Protein AF-A0A372NPB2-F1 (afdb_monomer_lite)

Secondary structure (DSSP, 8-state):
-----HHHHHHHHHHHHHHHHHHHHBSSTT-SS--B-HHHHHHHHHHHHHHHHHHTTSHHHHSSHHHHHHHHHHHHHHHHHHHTS-TT---

Structure (mmCIF, N/CA/C/O backbone):
data_AF-A0A372NPB2-F1
#
_entry.id   AF-A0A372NPB2-F1
#
loop_
_atom_site.group_PDB
_atom_site.id
_atom_site.type_symbol
_atom_site.label_atom_id
_atom_site.label_alt_id
_atom_site.label_comp_id
_atom_site.label_asym_id
_atom_site.label_entity_id
_atom_site.label_seq_id
_atom_site.pdbx_PDB_ins_code
_atom_site.Cartn_x
_atom_site.Cartn_y
_atom_site.Cartn_z
_atom_site.occupancy
_atom_site.B_iso_or_equiv
_atom_site.auth_seq_id
_atom_site.auth_comp_id
_atom_site.auth_asym_id
_atom_site.auth_atom_id
_atom_site.pdbx_PDB_model_num
ATOM 1 N N . MET A 1 1 ? -6.070 -13.981 14.414 1.00 51.53 1 MET A N 1
ATOM 2 C CA . MET A 1 1 ? -6.758 -12.985 13.554 1.00 51.53 1 MET A CA 1
ATOM 3 C C . MET A 1 1 ? -6.729 -11.608 14.211 1.00 51.53 1 MET A C 1
ATOM 5 O O . MET A 1 1 ? -7.218 -11.479 15.329 1.00 51.53 1 MET A O 1
ATOM 9 N N . LEU A 1 2 ? -6.182 -10.578 13.551 1.00 64.44 2 LEU A N 1
ATOM 10 C CA . LEU A 1 2 ? -6.302 -9.197 14.039 1.00 64.44 2 LEU A CA 1
ATOM 11 C C . LEU A 1 2 ? -7.793 -8.811 14.122 1.00 64.44 2 LEU A C 1
ATOM 13 O O . LEU A 1 2 ? -8.538 -8.921 13.144 1.00 64.44 2 LEU A O 1
ATOM 17 N N . LYS A 1 3 ? -8.251 -8.369 15.299 1.00 77.56 3 LYS A N 1
ATOM 18 C CA . LYS A 1 3 ? -9.611 -7.837 15.510 1.00 77.56 3 LYS A CA 1
ATOM 19 C C . LYS A 1 3 ? -9.725 -6.418 14.923 1.00 77.56 3 LYS A C 1
ATOM 21 O O . LYS A 1 3 ? -9.925 -5.462 15.660 1.00 77.56 3 LYS A O 1
ATOM 26 N N . LEU A 1 4 ? -9.520 -6.291 13.611 1.00 80.06 4 LEU A N 1
ATOM 27 C CA . LEU A 1 4 ? -9.721 -5.044 12.869 1.00 80.06 4 LEU A CA 1
ATOM 28 C C . LEU A 1 4 ? -11.212 -4.707 12.769 1.00 80.06 4 LEU A C 1
ATOM 30 O O . LEU A 1 4 ? -12.058 -5.610 12.793 1.00 80.06 4 LEU A O 1
ATOM 34 N N . ASP A 1 5 ? -11.506 -3.417 12.610 1.00 86.19 5 ASP A N 1
ATOM 35 C CA . ASP A 1 5 ? -12.846 -2.916 12.308 1.00 86.19 5 ASP A CA 1
ATOM 36 C C . ASP A 1 5 ? -13.415 -3.604 11.053 1.00 86.19 5 ASP A C 1
ATOM 38 O O . ASP A 1 5 ? -12.690 -3.883 10.094 1.00 86.19 5 ASP A O 1
ATOM 42 N N . ARG A 1 6 ? -14.718 -3.913 11.050 1.00 89.00 6 ARG A N 1
ATOM 43 C CA . ARG A 1 6 ? -15.364 -4.631 9.936 1.00 89.00 6 ARG A CA 1
ATOM 44 C C . ARG A 1 6 ? -15.286 -3.835 8.627 1.00 89.00 6 ARG A C 1
ATOM 46 O O . ARG A 1 6 ? -15.182 -4.443 7.565 1.00 89.00 6 ARG A O 1
ATOM 53 N N . THR A 1 7 ? -15.293 -2.507 8.706 1.00 89.19 7 THR A N 1
ATOM 54 C CA . THR A 1 7 ? -15.146 -1.605 7.558 1.00 89.19 7 THR A CA 1
ATOM 55 C C . THR A 1 7 ? -13.720 -1.643 7.028 1.00 89.19 7 THR A C 1
ATOM 57 O O . THR A 1 7 ? -13.532 -1.874 5.839 1.00 89.19 7 THR A O 1
ATOM 60 N N . ALA A 1 8 ? -12.718 -1.527 7.907 1.00 87.50 8 ALA A N 1
ATOM 61 C CA . ALA A 1 8 ? -11.309 -1.625 7.517 1.00 87.50 8 ALA A CA 1
ATOM 62 C C . ALA A 1 8 ? -11.007 -2.966 6.826 1.00 87.50 8 ALA A C 1
ATOM 64 O O . ALA A 1 8 ? -10.360 -2.997 5.787 1.00 87.50 8 ALA A O 1
ATOM 65 N N . LYS A 1 9 ? -11.563 -4.078 7.333 1.00 90.38 9 LYS A N 1
ATOM 66 C CA . LYS A 1 9 ? -11.442 -5.396 6.682 1.00 90.38 9 LYS A CA 1
ATOM 67 C C . LYS A 1 9 ? -12.021 -5.424 5.268 1.00 90.38 9 LYS A C 1
ATOM 69 O O . LYS A 1 9 ? -11.434 -6.053 4.397 1.00 90.38 9 LYS A O 1
ATOM 74 N N . ARG A 1 10 ? -13.176 -4.788 5.046 1.00 92.50 10 ARG A N 1
ATOM 75 C CA . ARG A 1 10 ? -13.800 -4.714 3.716 1.00 92.50 10 ARG A CA 1
ATOM 76 C C . ARG A 1 10 ? -12.975 -3.866 2.754 1.00 92.50 10 ARG A C 1
ATOM 78 O O . ARG A 1 10 ? -12.832 -4.267 1.608 1.00 92.50 10 ARG A O 1
ATOM 85 N N . ILE A 1 11 ? -12.424 -2.748 3.229 1.00 91.19 11 ILE A N 1
ATOM 86 C CA . ILE A 1 11 ? -11.542 -1.893 2.426 1.00 91.19 11 ILE A CA 1
ATOM 87 C C . ILE A 1 11 ? -10.298 -2.684 2.021 1.00 91.19 11 ILE A C 1
ATOM 89 O O . ILE A 1 11 ? -10.069 -2.841 0.830 1.00 91.19 11 ILE A O 1
ATOM 93 N N . TYR A 1 12 ? -9.599 -3.310 2.973 1.00 90.50 12 TYR A N 1
ATOM 94 C CA . TYR A 1 12 ? -8.430 -4.136 2.655 1.00 90.50 12 TYR A CA 1
ATOM 95 C C . TYR A 1 12 ? -8.751 -5.304 1.718 1.00 90.50 12 TYR A C 1
ATOM 97 O O . TYR A 1 12 ? -7.936 -5.648 0.870 1.00 90.50 12 TYR A O 1
ATOM 105 N N . ALA A 1 13 ? -9.928 -5.927 1.843 1.00 92.19 13 ALA A N 1
ATOM 106 C CA . ALA A 1 13 ? -10.343 -6.980 0.921 1.00 92.19 13 ALA A CA 1
ATOM 107 C C . ALA A 1 13 ? -10.550 -6.441 -0.504 1.00 92.19 13 ALA A C 1
ATOM 109 O O . ALA A 1 13 ? -10.089 -7.059 -1.460 1.00 92.19 13 ALA A O 1
ATOM 110 N N . ALA A 1 14 ? -11.207 -5.286 -0.649 1.00 93.06 14 ALA A N 1
ATOM 111 C CA . ALA A 1 14 ? -11.394 -4.637 -1.945 1.00 93.06 14 ALA A CA 1
ATOM 112 C C . ALA A 1 14 ? -10.054 -4.201 -2.559 1.00 93.06 14 ALA A C 1
ATOM 114 O O . ALA A 1 14 ? -9.803 -4.443 -3.735 1.00 93.06 14 ALA A O 1
ATOM 115 N N . GLU A 1 15 ? -9.168 -3.627 -1.751 1.00 90.88 15 GLU A N 1
ATOM 116 C CA . GLU A 1 15 ? -7.819 -3.249 -2.166 1.00 90.88 15 GLU A CA 1
ATOM 117 C C . GLU A 1 15 ? -6.998 -4.457 -2.599 1.00 90.88 15 GLU A C 1
ATOM 119 O O . GLU A 1 15 ? -6.386 -4.416 -3.658 1.00 90.88 15 GLU A O 1
ATOM 124 N N . ALA A 1 16 ? -7.024 -5.556 -1.843 1.00 90.19 16 ALA A N 1
ATOM 125 C CA . ALA A 1 16 ? -6.308 -6.775 -2.202 1.00 90.19 16 ALA A CA 1
ATOM 126 C C . ALA A 1 16 ? -6.782 -7.351 -3.545 1.00 90.19 16 ALA A C 1
ATOM 128 O O . ALA A 1 16 ? -5.954 -7.804 -4.334 1.00 90.19 16 ALA A O 1
ATOM 129 N N . LEU A 1 17 ? -8.087 -7.290 -3.837 1.00 92.12 17 LEU A N 1
ATOM 130 C CA . LEU A 1 17 ? -8.640 -7.741 -5.120 1.00 92.12 17 LEU A CA 1
ATOM 131 C C . LEU A 1 17 ? -8.107 -6.939 -6.314 1.00 92.12 17 LEU A C 1
ATOM 133 O O . LEU A 1 17 ? -7.982 -7.496 -7.400 1.00 92.12 17 LEU A O 1
ATOM 137 N N . VAL A 1 18 ? -7.786 -5.659 -6.124 1.00 89.44 18 VAL A N 1
ATOM 138 C CA . VAL A 1 18 ? -7.265 -4.787 -7.189 1.00 89.44 18 VAL A CA 1
ATOM 139 C C . VAL A 1 18 ? -5.737 -4.825 -7.240 1.00 89.44 18 VAL A C 1
ATOM 141 O O . VAL A 1 18 ? -5.139 -4.945 -8.310 1.00 89.44 18 VAL A O 1
ATOM 144 N N . LEU A 1 19 ? -5.091 -4.749 -6.080 1.00 87.75 19 LEU A N 1
ATOM 145 C CA . LEU A 1 19 ? -3.650 -4.569 -5.962 1.00 87.75 19 LEU A CA 1
ATOM 146 C C . LEU A 1 19 ? -2.869 -5.858 -6.159 1.00 87.75 19 LEU A C 1
ATOM 148 O O . LEU A 1 19 ? -1.780 -5.792 -6.713 1.00 87.75 19 LEU A O 1
ATOM 152 N N . LEU A 1 20 ? -3.385 -7.023 -5.748 1.00 89.06 20 LEU A N 1
ATOM 153 C CA . LEU A 1 20 ? -2.659 -8.281 -5.958 1.00 89.06 20 LEU A CA 1
ATOM 154 C C . LEU A 1 20 ? -2.474 -8.586 -7.454 1.00 89.06 20 LEU A C 1
ATOM 156 O O . LEU A 1 20 ? -1.336 -8.844 -7.848 1.00 89.06 20 LEU A O 1
ATOM 160 N N . PRO A 1 21 ? -3.513 -8.499 -8.313 1.00 89.69 21 PRO A N 1
ATOM 161 C CA . PRO A 1 21 ? -3.319 -8.614 -9.755 1.00 89.69 21 PRO A CA 1
ATOM 162 C C . PRO A 1 21 ? -2.387 -7.537 -10.308 1.00 89.69 21 PRO A C 1
ATOM 164 O O . PRO A 1 21 ? -1.520 -7.847 -11.118 1.00 89.69 21 PRO A O 1
ATOM 167 N N . TYR A 1 22 ? -2.531 -6.287 -9.857 1.00 88.69 22 TYR A N 1
ATOM 168 C CA . TYR A 1 22 ? -1.674 -5.187 -10.293 1.00 88.69 22 TYR A CA 1
ATOM 169 C C . TYR A 1 22 ? -0.194 -5.466 -9.983 1.00 88.69 22 TYR A C 1
ATOM 171 O O . TYR A 1 22 ? 0.607 -5.522 -10.909 1.00 88.69 22 TYR A O 1
ATOM 179 N N . VAL A 1 23 ? 0.163 -5.744 -8.725 1.00 86.94 23 VAL A N 1
ATOM 180 C CA . VAL A 1 23 ? 1.541 -6.040 -8.287 1.00 86.94 23 VAL A CA 1
ATOM 181 C C . VAL A 1 23 ? 2.109 -7.281 -8.980 1.00 86.94 23 VAL A C 1
ATOM 183 O O . VAL A 1 23 ? 3.267 -7.293 -9.385 1.00 86.94 23 VAL A O 1
ATOM 186 N N . ALA A 1 24 ? 1.300 -8.328 -9.177 1.00 87.88 24 ALA A N 1
ATOM 187 C CA . ALA A 1 24 ? 1.738 -9.528 -9.894 1.00 87.88 24 ALA A CA 1
ATOM 188 C C . ALA A 1 24 ? 2.122 -9.238 -11.357 1.00 87.88 24 ALA A C 1
ATOM 190 O O . ALA A 1 24 ? 2.958 -9.945 -11.940 1.00 87.88 24 ALA A O 1
ATOM 191 N N . LEU A 1 25 ? 1.501 -8.210 -11.943 1.00 88.62 25 LEU A N 1
ATOM 192 C CA . LEU A 1 25 ? 1.690 -7.794 -13.322 1.00 88.62 25 LEU A CA 1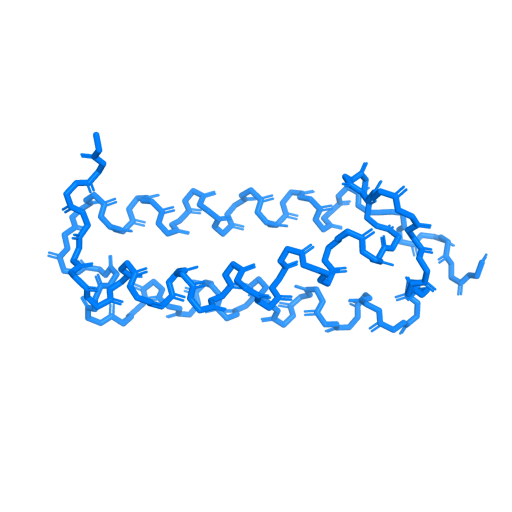
ATOM 193 C C . LEU A 1 25 ? 2.688 -6.643 -13.486 1.00 88.62 25 LEU A C 1
ATOM 195 O O . LEU A 1 25 ? 3.156 -6.483 -14.601 1.00 88.62 25 LEU A O 1
ATOM 199 N N . THR A 1 26 ? 3.048 -5.858 -12.473 1.00 86.94 26 THR A N 1
ATOM 200 C CA . THR A 1 26 ? 4.043 -4.766 -12.592 1.00 86.94 26 THR A CA 1
ATOM 201 C C . THR A 1 26 ? 5.478 -5.263 -12.483 1.00 86.94 26 THR A C 1
ATOM 203 O O . THR A 1 26 ? 5.706 -6.355 -11.987 1.00 86.94 26 THR A O 1
ATOM 206 N N . LYS A 1 27 ? 6.477 -4.496 -12.942 1.00 83.25 27 LYS A N 1
ATOM 207 C CA . LYS A 1 27 ? 7.908 -4.834 -12.783 1.00 83.25 27 LYS A CA 1
ATOM 208 C C . LYS A 1 27 ? 8.416 -4.517 -11.361 1.00 83.25 27 LYS A C 1
ATOM 210 O O . LYS A 1 27 ? 9.425 -3.841 -11.183 1.00 83.25 27 LYS A O 1
ATOM 215 N N . GLN A 1 28 ? 7.701 -4.974 -10.337 1.00 82.25 28 GLN A N 1
ATOM 216 C CA . GLN A 1 28 ? 8.119 -4.854 -8.936 1.00 82.25 28 GLN A CA 1
ATOM 217 C C . GLN A 1 28 ? 8.971 -6.062 -8.493 1.00 82.25 28 GLN A C 1
ATOM 219 O O . GLN A 1 28 ? 8.886 -7.124 -9.107 1.00 82.25 28 GLN A O 1
ATOM 224 N N . PRO A 1 29 ? 9.755 -5.963 -7.401 1.00 80.12 29 PRO A N 1
ATOM 225 C CA . PRO A 1 29 ? 10.632 -7.052 -6.941 1.00 80.12 29 PRO A CA 1
ATOM 226 C C . PRO A 1 29 ? 9.905 -8.365 -6.616 1.00 80.12 29 PRO A C 1
ATOM 228 O O . PRO A 1 29 ? 10.498 -9.436 -6.653 1.00 80.12 29 PRO A O 1
ATOM 231 N N . VAL A 1 30 ? 8.617 -8.274 -6.282 1.00 79.56 30 VAL A N 1
ATOM 232 C CA . VAL A 1 30 ? 7.742 -9.405 -5.929 1.00 79.56 30 VAL A CA 1
ATOM 233 C C . VAL A 1 30 ? 6.805 -9.811 -7.074 1.00 79.56 30 VAL A C 1
ATOM 235 O O . VAL A 1 30 ? 5.828 -10.528 -6.860 1.00 79.56 30 VAL A O 1
ATOM 238 N N . ALA A 1 31 ? 7.067 -9.327 -8.286 1.00 83.75 31 ALA A N 1
ATOM 239 C CA . ALA A 1 31 ? 6.243 -9.605 -9.448 1.00 83.75 31 ALA A CA 1
ATOM 240 C C . ALA A 1 31 ? 6.366 -11.055 -9.914 1.00 83.75 31 ALA A C 1
ATOM 242 O O . ALA A 1 31 ? 7.444 -11.644 -9.907 1.00 83.75 31 ALA A O 1
ATOM 243 N N . ILE A 1 32 ? 5.255 -11.609 -10.400 1.00 81.56 32 ILE A N 1
ATOM 244 C CA . ILE A 1 32 ? 5.237 -12.958 -10.973 1.00 81.56 32 ILE A CA 1
ATOM 245 C C . ILE A 1 32 ? 5.624 -12.903 -12.454 1.00 81.56 32 ILE A C 1
ATOM 247 O O . ILE A 1 32 ? 6.357 -13.765 -12.931 1.00 81.56 32 ILE A O 1
ATOM 251 N N . LYS A 1 33 ? 5.111 -11.907 -13.196 1.00 81.38 33 LYS A N 1
ATOM 252 C CA . LYS A 1 33 ? 5.282 -11.838 -14.658 1.00 81.38 33 LYS A CA 1
ATOM 253 C C . LYS A 1 33 ? 5.783 -10.497 -15.199 1.00 81.38 33 LYS A C 1
ATOM 255 O O . LYS A 1 33 ? 6.359 -10.489 -16.280 1.00 81.38 33 LYS A O 1
ATOM 260 N N . GLY A 1 34 ? 5.583 -9.382 -14.489 1.00 81.06 34 GLY A N 1
ATOM 261 C CA . GLY A 1 34 ? 6.171 -8.086 -14.868 1.00 81.06 34 GLY A CA 1
ATOM 262 C C . GLY A 1 34 ? 5.757 -7.545 -16.246 1.00 81.06 34 GLY A C 1
ATOM 263 O O . GLY A 1 34 ? 6.587 -6.995 -16.963 1.00 81.06 34 GLY A O 1
ATOM 264 N N . MET A 1 35 ? 4.489 -7.716 -16.636 1.00 86.50 35 MET A N 1
ATOM 265 C CA . MET A 1 35 ? 3.941 -7.247 -17.919 1.00 86.50 35 MET A CA 1
ATOM 266 C C . MET A 1 35 ? 3.770 -5.721 -18.018 1.00 86.50 35 MET A C 1
ATOM 268 O O . MET A 1 35 ? 3.914 -5.157 -19.098 1.00 86.50 35 MET A O 1
ATOM 272 N N . ILE A 1 36 ? 3.407 -5.050 -16.923 1.00 84.75 36 ILE A N 1
ATOM 273 C CA . ILE A 1 36 ? 3.177 -3.606 -16.877 1.00 84.75 36 ILE A CA 1
ATOM 274 C C . ILE A 1 36 ? 4.541 -2.929 -16.696 1.00 84.75 36 ILE A C 1
ATOM 276 O O . ILE A 1 36 ? 5.192 -3.150 -15.670 1.00 84.75 36 ILE A O 1
ATOM 280 N N . PRO A 1 37 ? 4.983 -2.101 -17.658 1.00 86.56 37 PRO A N 1
ATOM 281 C CA . PRO A 1 37 ? 6.295 -1.476 -17.616 1.00 86.56 37 PRO A CA 1
ATOM 282 C C . PRO A 1 37 ? 6.370 -0.392 -16.540 1.00 86.56 37 PRO A C 1
ATOM 284 O O . PRO A 1 37 ? 5.364 0.226 -16.172 1.00 86.56 37 PRO A O 1
ATOM 287 N N . PHE A 1 38 ? 7.594 -0.119 -16.090 1.00 86.81 38 PHE A N 1
ATOM 288 C CA . PHE A 1 38 ? 7.889 0.866 -15.053 1.00 86.81 38 PHE A CA 1
ATOM 289 C C . PHE A 1 38 ? 7.320 2.255 -15.364 1.00 86.81 38 PHE A C 1
ATOM 291 O O . PHE A 1 38 ? 6.709 2.884 -14.504 1.00 86.81 38 PHE A O 1
ATOM 298 N N . LYS A 1 39 ? 7.388 2.690 -16.628 1.00 85.19 39 LYS A N 1
ATOM 299 C CA . LYS A 1 39 ? 6.796 3.950 -17.109 1.00 85.19 39 LYS A CA 1
ATOM 300 C C . LYS A 1 39 ? 5.315 4.126 -16.740 1.00 85.19 39 LYS A C 1
ATOM 302 O O . LYS A 1 39 ? 4.859 5.257 -16.550 1.00 85.19 39 LYS A O 1
ATOM 307 N N . THR A 1 40 ? 4.575 3.023 -16.643 1.00 84.50 40 THR A N 1
ATOM 308 C CA . THR A 1 40 ? 3.159 3.016 -16.269 1.00 84.50 40 THR A CA 1
ATOM 309 C C . THR A 1 40 ? 2.988 2.932 -14.756 1.00 84.50 40 THR A C 1
ATOM 311 O O . THR A 1 40 ? 2.295 3.764 -14.172 1.00 84.50 40 THR A O 1
ATOM 314 N N . HIS A 1 41 ? 3.622 1.957 -14.101 1.00 87.75 41 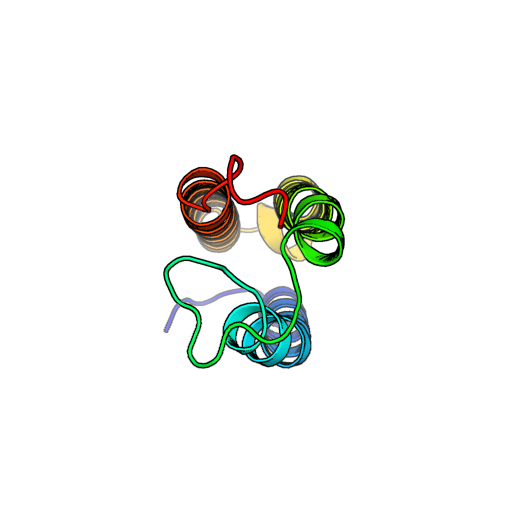HIS A N 1
ATOM 315 C CA . HIS A 1 41 ? 3.366 1.697 -12.683 1.00 87.75 41 HIS A CA 1
ATOM 316 C C . HIS A 1 41 ? 4.126 2.626 -11.730 1.00 87.75 41 HIS A C 1
ATOM 318 O O . HIS A 1 41 ? 3.611 2.947 -10.666 1.00 87.75 41 HIS A O 1
ATOM 324 N N . GLY A 1 42 ? 5.273 3.177 -12.133 1.00 86.50 42 GLY A N 1
ATOM 325 C CA . GLY A 1 42 ? 6.064 4.105 -11.318 1.00 86.50 42 GLY A CA 1
ATOM 326 C C . GLY A 1 42 ? 5.334 5.406 -10.955 1.00 86.50 42 GLY A C 1
ATOM 327 O O . GLY A 1 42 ? 5.708 6.071 -9.995 1.00 86.50 42 GLY A O 1
ATOM 328 N N 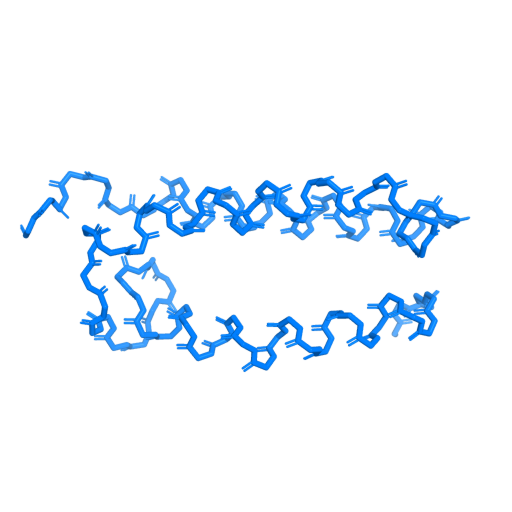. LYS A 1 43 ? 4.259 5.762 -11.676 1.00 86.38 43 LYS A N 1
ATOM 329 C CA . LYS A 1 43 ? 3.360 6.878 -11.316 1.00 86.38 43 LYS A CA 1
ATOM 330 C C . LYS A 1 43 ? 2.226 6.458 -10.380 1.00 86.38 43 LYS A C 1
ATOM 332 O O . LYS A 1 43 ? 1.759 7.260 -9.577 1.00 86.38 43 LYS A O 1
ATOM 337 N N . ILE A 1 44 ? 1.773 5.216 -10.507 1.00 88.38 44 ILE A N 1
ATOM 338 C CA . ILE A 1 44 ? 0.647 4.655 -9.755 1.00 88.38 44 ILE A CA 1
ATOM 339 C C . ILE A 1 44 ? 1.119 4.185 -8.369 1.00 88.38 44 ILE A C 1
ATOM 341 O O . ILE A 1 44 ? 0.399 4.314 -7.384 1.00 88.38 44 ILE A O 1
ATOM 345 N N . ASP A 1 45 ? 2.358 3.714 -8.264 1.00 89.75 45 ASP A N 1
ATOM 346 C CA . ASP A 1 45 ? 2.948 3.195 -7.033 1.00 89.75 45 ASP A CA 1
ATOM 347 C C . ASP A 1 45 ? 3.024 4.248 -5.903 1.00 89.75 45 ASP A C 1
ATOM 349 O O . ASP A 1 45 ? 2.530 3.967 -4.805 1.00 89.75 45 ASP A O 1
ATOM 353 N N . PRO A 1 46 ? 3.517 5.487 -6.134 1.00 89.31 46 PRO A N 1
ATOM 354 C CA . PRO A 1 46 ? 3.448 6.555 -5.136 1.00 89.31 46 PRO A CA 1
ATOM 355 C C . PRO A 1 46 ? 2.015 6.939 -4.763 1.00 89.31 46 PRO A C 1
ATOM 357 O O . PRO A 1 46 ? 1.751 7.267 -3.607 1.00 89.31 46 PRO A O 1
ATOM 360 N N . PHE A 1 47 ? 1.081 6.885 -5.721 1.00 91.56 47 PHE A N 1
ATOM 361 C CA . PHE A 1 47 ? -0.328 7.175 -5.463 1.00 91.56 47 PHE A CA 1
ATOM 362 C C . PHE A 1 47 ? -0.942 6.141 -4.513 1.00 91.56 47 PHE A C 1
ATOM 364 O O . PHE A 1 47 ? -1.568 6.524 -3.527 1.00 91.56 47 PHE A O 1
ATOM 371 N N . ASN A 1 48 ? -0.696 4.848 -4.745 1.00 91.50 48 ASN A N 1
ATOM 372 C CA . ASN A 1 48 ? -1.165 3.771 -3.871 1.00 91.50 48 ASN A CA 1
ATOM 373 C C . ASN A 1 48 ? -0.604 3.912 -2.447 1.00 91.50 48 ASN A C 1
ATOM 375 O O . ASN A 1 48 ? -1.351 3.822 -1.474 1.00 91.50 48 ASN A O 1
ATOM 379 N N . ILE A 1 49 ? 0.694 4.208 -2.306 1.00 92.88 49 ILE A N 1
ATOM 380 C CA . ILE A 1 49 ? 1.305 4.449 -0.987 1.00 92.88 49 ILE A CA 1
ATOM 381 C C . ILE A 1 49 ? 0.686 5.674 -0.313 1.00 92.88 49 ILE A C 1
ATOM 383 O O . ILE A 1 49 ? 0.339 5.620 0.867 1.00 92.88 49 ILE A O 1
ATOM 387 N N . GLY A 1 50 ? 0.525 6.770 -1.059 1.00 92.69 50 GLY A N 1
ATOM 388 C CA . GLY A 1 50 ? -0.114 7.985 -0.567 1.00 92.69 50 GLY A CA 1
ATOM 389 C C . GLY A 1 50 ? -1.540 7.723 -0.085 1.00 92.69 50 GLY A C 1
ATOM 390 O O . GLY A 1 50 ? -1.923 8.189 0.986 1.00 92.69 50 GLY A O 1
ATOM 391 N N . GLN A 1 51 ? -2.303 6.910 -0.817 1.00 94.12 51 GLN A N 1
ATOM 392 C CA . GLN A 1 51 ? -3.638 6.484 -0.419 1.00 94.12 51 GLN A CA 1
ATOM 393 C C . GLN A 1 51 ? -3.616 5.729 0.920 1.00 94.12 51 GLN A C 1
ATOM 395 O O . GLN A 1 51 ? -4.377 6.094 1.818 1.00 94.12 51 GLN A O 1
ATOM 400 N N . PHE A 1 52 ? -2.746 4.726 1.102 1.00 93.19 52 PHE A N 1
ATOM 401 C CA . PHE A 1 52 ? -2.651 4.000 2.381 1.00 93.19 52 PHE A CA 1
ATOM 402 C C . PHE A 1 52 ? -2.215 4.914 3.528 1.00 93.19 52 PHE A C 1
ATOM 404 O O . PHE A 1 52 ? -2.771 4.847 4.628 1.00 93.19 52 PHE A O 1
ATOM 411 N N . ALA A 1 53 ? -1.279 5.831 3.269 1.00 93.75 53 ALA A N 1
ATOM 412 C CA . ALA A 1 53 ? -0.859 6.822 4.250 1.00 93.75 53 ALA A CA 1
ATOM 413 C C . ALA A 1 53 ? -2.043 7.703 4.684 1.00 93.75 53 ALA A C 1
ATOM 415 O O . ALA A 1 53 ? -2.268 7.873 5.883 1.00 93.75 53 ALA A O 1
ATOM 416 N N . LEU A 1 54 ? -2.850 8.188 3.733 1.00 94.31 54 LEU A N 1
ATOM 417 C CA . LEU A 1 54 ? -4.040 8.998 4.007 1.00 94.31 54 LEU A CA 1
ATOM 418 C C . LEU A 1 54 ? -5.134 8.223 4.752 1.00 94.31 54 LEU A C 1
ATOM 420 O O . LEU A 1 54 ? -5.796 8.786 5.626 1.00 94.31 54 LEU A O 1
ATOM 424 N N . GLN A 1 55 ? -5.293 6.925 4.480 1.00 92.44 55 GLN A N 1
ATOM 425 C CA . GLN A 1 55 ? -6.253 6.079 5.197 1.00 92.44 55 GLN A CA 1
ATOM 426 C C . GLN A 1 55 ? -5.999 6.030 6.698 1.00 92.44 55 GLN A C 1
ATOM 428 O O . GLN A 1 55 ? -6.953 5.886 7.460 1.00 92.44 55 GLN A O 1
ATOM 433 N N . THR A 1 56 ? -4.755 6.237 7.136 1.00 92.00 56 THR A N 1
ATOM 434 C CA . THR A 1 56 ? -4.388 6.361 8.554 1.00 92.00 56 THR A CA 1
ATOM 435 C C . THR A 1 56 ? -5.246 7.401 9.273 1.00 92.00 56 THR A C 1
ATOM 437 O O . THR A 1 56 ? -5.563 7.213 10.441 1.00 92.00 56 THR A O 1
ATOM 440 N N . PHE A 1 57 ? -5.677 8.466 8.594 1.00 92.81 57 PHE A N 1
ATOM 441 C CA . PHE A 1 57 ? -6.495 9.528 9.187 1.00 92.81 57 PHE A CA 1
ATOM 442 C C . PHE A 1 57 ? -8.001 9.233 9.170 1.00 92.81 57 PHE A C 1
ATOM 444 O O . PHE A 1 57 ? -8.780 9.960 9.788 1.00 92.81 57 PHE A O 1
ATOM 451 N N . PHE A 1 58 ? -8.444 8.174 8.490 1.00 91.50 58 PHE A N 1
ATOM 452 C CA . PHE A 1 58 ? -9.855 7.813 8.434 1.00 91.50 58 PHE A CA 1
ATOM 453 C C . PHE A 1 58 ? -10.286 7.007 9.659 1.00 91.50 58 PHE A C 1
ATOM 455 O O . PHE A 1 58 ? -9.596 6.089 10.113 1.00 91.50 58 PHE A O 1
ATOM 462 N N . LYS A 1 59 ? -11.504 7.301 10.146 1.00 91.06 59 LYS A N 1
ATOM 463 C CA . LYS A 1 59 ? -12.134 6.669 11.324 1.00 91.06 59 LYS A CA 1
ATOM 464 C C . LYS A 1 59 ? -11.930 5.151 11.422 1.00 91.06 59 LYS A C 1
ATOM 466 O O . LYS A 1 59 ? -11.539 4.699 12.497 1.00 91.06 59 LYS A O 1
ATOM 471 N N . PRO A 1 60 ? -12.117 4.346 10.361 1.00 89.38 60 PRO A N 1
ATOM 472 C CA . PRO A 1 60 ? -11.932 2.897 10.449 1.00 89.38 60 PRO A CA 1
ATOM 473 C C . PRO A 1 60 ? -10.506 2.446 10.811 1.00 89.38 60 PRO A C 1
ATOM 475 O O . PRO A 1 60 ? -10.346 1.378 11.403 1.00 89.38 60 PRO A O 1
ATOM 478 N N . PHE A 1 61 ? -9.485 3.248 10.496 1.00 88.88 61 PHE A N 1
ATOM 479 C CA . PHE A 1 61 ? -8.078 2.869 10.626 1.00 88.88 61 PHE A CA 1
ATOM 480 C C . PHE A 1 61 ? -7.422 3.438 11.888 1.00 88.88 61 PHE A C 1
ATOM 482 O O . PHE A 1 61 ? -6.667 2.721 12.530 1.00 88.88 61 PHE A O 1
ATOM 489 N N . HIS A 1 62 ? -7.762 4.652 12.340 1.00 90.12 62 HIS A N 1
ATOM 490 C CA . HIS A 1 62 ? -7.213 5.199 13.600 1.00 90.12 62 HIS A CA 1
ATOM 491 C C . HIS A 1 62 ? -8.051 4.951 14.863 1.00 90.12 62 HIS A C 1
ATOM 493 O O . HIS A 1 62 ? -7.562 5.182 15.968 1.00 90.12 62 HIS A O 1
ATOM 499 N N . ARG A 1 63 ? -9.293 4.448 14.755 1.00 89.06 63 ARG A N 1
ATOM 500 C CA . ARG A 1 63 ? -10.165 4.244 15.933 1.00 89.06 63 ARG A CA 1
ATOM 501 C C . ARG A 1 63 ? -9.601 3.243 16.942 1.00 89.06 63 ARG A C 1
ATOM 503 O O . ARG A 1 63 ? -9.923 3.320 18.125 1.00 89.06 63 ARG A O 1
ATOM 510 N N . THR A 1 64 ? -8.774 2.295 16.501 1.00 88.19 64 THR A N 1
ATOM 511 C CA . THR A 1 64 ? -8.095 1.353 17.400 1.00 88.19 64 THR A CA 1
ATOM 512 C C . THR A 1 64 ? -6.598 1.359 17.139 1.00 88.19 64 THR A C 1
ATOM 514 O O . THR A 1 64 ? -6.170 1.338 15.987 1.00 88.19 64 THR A O 1
ATOM 517 N N . LYS A 1 65 ? -5.789 1.290 18.207 1.00 89.88 65 LYS A N 1
ATOM 518 C CA . LYS A 1 65 ? -4.322 1.204 18.089 1.00 89.88 65 LYS A CA 1
ATOM 519 C C . LYS A 1 65 ? -3.877 0.047 17.185 1.00 89.88 65 LYS A C 1
ATOM 521 O O . LYS A 1 65 ? -2.905 0.180 16.459 1.00 89.88 65 LYS A O 1
ATOM 526 N N . LYS A 1 66 ? -4.609 -1.075 17.196 1.00 89.19 66 LYS A N 1
ATOM 527 C CA . LYS A 1 66 ? -4.316 -2.244 16.350 1.00 89.19 66 LYS A CA 1
ATOM 528 C C . LYS A 1 66 ? -4.520 -1.958 14.862 1.00 89.19 66 LYS A C 1
ATOM 530 O O . LYS A 1 66 ? -3.669 -2.343 14.072 1.00 89.19 66 LYS A O 1
ATOM 535 N N . ALA A 1 67 ? -5.622 -1.304 14.487 1.00 88.94 67 ALA A N 1
ATOM 536 C CA . ALA A 1 67 ? -5.869 -0.924 13.096 1.00 88.94 67 ALA A CA 1
ATOM 537 C C . ALA A 1 67 ? -4.880 0.146 12.621 1.00 88.94 67 ALA A C 1
ATOM 539 O O . ALA A 1 67 ? -4.375 0.050 11.508 1.00 88.94 67 ALA A O 1
ATOM 540 N N . LEU A 1 68 ? -4.530 1.081 13.507 1.00 91.50 68 LEU A N 1
ATOM 541 C CA . LEU A 1 68 ? -3.581 2.143 13.207 1.00 91.50 68 LEU A CA 1
ATOM 542 C C . LEU A 1 68 ? -2.190 1.570 12.928 1.00 91.50 68 LEU A C 1
ATOM 544 O O . LEU A 1 68 ? -1.610 1.829 11.879 1.00 91.50 68 LEU A O 1
ATOM 548 N N . LEU A 1 69 ? -1.686 0.738 13.846 1.00 92.81 69 LEU A N 1
ATOM 549 C CA . LEU A 1 69 ? -0.390 0.076 13.695 1.00 92.81 69 LEU A CA 1
ATOM 550 C C . LEU A 1 69 ? -0.358 -0.831 12.467 1.00 92.81 69 LEU A C 1
ATOM 552 O O . LEU A 1 69 ? 0.639 -0.843 11.755 1.00 92.81 69 LEU A O 1
ATOM 556 N N . PHE A 1 70 ? -1.446 -1.559 12.202 1.00 92.06 70 PHE A N 1
ATOM 557 C CA . PHE A 1 70 ? -1.544 -2.386 11.005 1.00 92.06 70 PHE A CA 1
ATOM 558 C C . PHE A 1 70 ? -1.446 -1.539 9.732 1.00 92.06 70 PHE A C 1
ATOM 560 O O . PHE A 1 70 ? -0.656 -1.877 8.859 1.00 92.06 70 PHE A O 1
ATOM 567 N N . ASN A 1 71 ? -2.174 -0.421 9.644 1.00 94.25 71 ASN A N 1
ATOM 568 C CA . ASN A 1 71 ? -2.138 0.435 8.460 1.00 94.25 71 ASN A CA 1
ATOM 569 C C . ASN A 1 71 ? -0.773 1.101 8.256 1.00 94.25 71 ASN A C 1
ATOM 571 O O . ASN A 1 71 ? -0.281 1.158 7.133 1.00 94.25 71 ASN A O 1
ATOM 575 N N . ILE A 1 72 ? -0.132 1.555 9.337 1.00 94.38 72 ILE A N 1
ATOM 576 C CA . ILE A 1 72 ? 1.222 2.122 9.282 1.00 94.38 72 ILE A CA 1
ATOM 577 C C . ILE A 1 72 ? 2.220 1.064 8.801 1.00 94.38 72 ILE A C 1
ATOM 579 O O . ILE A 1 72 ? 2.992 1.330 7.884 1.00 94.38 72 ILE A O 1
ATOM 583 N N . ALA A 1 73 ? 2.183 -0.144 9.374 1.00 94.12 73 ALA A N 1
ATOM 584 C CA . ALA A 1 73 ? 3.059 -1.237 8.962 1.00 94.12 73 ALA A CA 1
ATOM 585 C C . ALA A 1 73 ? 2.812 -1.642 7.502 1.00 94.12 73 ALA A C 1
ATOM 587 O O . ALA A 1 73 ? 3.760 -1.817 6.745 1.00 94.12 73 ALA A O 1
ATOM 588 N N . PHE A 1 74 ? 1.548 -1.733 7.088 1.00 92.06 74 PHE A N 1
ATOM 589 C CA . PHE A 1 74 ? 1.167 -2.036 5.711 1.00 92.06 74 PHE A CA 1
ATOM 590 C C . PHE A 1 74 ? 1.679 -0.973 4.730 1.00 92.06 74 PHE A C 1
ATOM 592 O O . PHE A 1 74 ? 2.308 -1.309 3.729 1.00 92.06 74 PHE A O 1
ATOM 599 N N . THR A 1 75 ? 1.500 0.307 5.064 1.00 94.56 75 THR A N 1
ATOM 600 C CA . THR A 1 75 ? 2.011 1.438 4.275 1.00 94.56 75 THR A CA 1
ATOM 601 C C . THR A 1 75 ? 3.536 1.405 4.182 1.00 94.56 75 THR A C 1
ATOM 603 O O . THR A 1 75 ? 4.088 1.618 3.107 1.00 94.56 75 THR A O 1
ATOM 606 N N . ALA A 1 76 ? 4.230 1.099 5.284 1.00 94.44 76 ALA A N 1
ATOM 607 C CA . ALA A 1 76 ? 5.685 0.992 5.303 1.00 94.44 76 ALA A CA 1
ATOM 608 C C . ALA A 1 76 ? 6.188 -0.159 4.419 1.00 94.44 76 ALA A C 1
ATOM 610 O O . ALA A 1 76 ? 7.122 0.034 3.645 1.00 94.44 76 ALA A O 1
ATOM 611 N N . VAL A 1 77 ? 5.548 -1.331 4.483 1.00 91.88 77 VAL A N 1
ATOM 612 C CA . VAL A 1 77 ? 5.880 -2.472 3.615 1.00 91.88 77 VAL A CA 1
ATOM 613 C C . VAL A 1 77 ? 5.652 -2.119 2.144 1.00 91.88 77 VAL A C 1
ATOM 615 O O . VAL A 1 77 ? 6.550 -2.337 1.336 1.00 91.88 77 VAL A O 1
ATOM 618 N N . ALA A 1 78 ? 4.512 -1.509 1.800 1.00 90.62 78 ALA A N 1
ATOM 619 C CA . ALA A 1 78 ? 4.240 -1.050 0.437 1.00 90.62 78 ALA A CA 1
ATOM 620 C C . ALA A 1 78 ? 5.291 -0.031 -0.044 1.00 90.62 78 ALA A C 1
ATOM 622 O O . ALA A 1 78 ? 5.808 -0.144 -1.154 1.00 90.62 78 ALA A O 1
ATOM 623 N N . GLY A 1 79 ? 5.660 0.917 0.822 1.00 90.94 79 GLY A N 1
ATOM 624 C CA . GLY A 1 79 ? 6.735 1.877 0.581 1.00 90.94 79 GLY A CA 1
ATOM 625 C C . GLY A 1 79 ? 8.070 1.204 0.278 1.00 90.94 79 GLY A C 1
ATOM 626 O O . GLY A 1 79 ? 8.713 1.540 -0.712 1.00 90.94 79 GLY A O 1
ATOM 627 N N . LEU A 1 80 ? 8.465 0.216 1.083 1.00 91.25 80 LEU A N 1
ATOM 628 C CA . LEU A 1 80 ? 9.696 -0.544 0.866 1.00 91.25 80 LEU A CA 1
ATOM 629 C C . LEU A 1 80 ? 9.675 -1.299 -0.466 1.00 91.25 80 LEU A C 1
ATOM 631 O O . LEU A 1 80 ? 10.657 -1.244 -1.198 1.00 91.25 80 LEU A O 1
ATOM 635 N N . THR A 1 81 ? 8.569 -1.954 -0.826 1.00 87.31 81 THR A N 1
ATOM 636 C CA . THR A 1 81 ? 8.451 -2.659 -2.115 1.00 87.31 81 THR A CA 1
ATOM 637 C C . THR A 1 81 ? 8.652 -1.717 -3.304 1.00 87.31 81 THR A C 1
ATOM 639 O O . THR A 1 81 ? 9.351 -2.053 -4.259 1.00 87.31 81 THR A O 1
ATOM 642 N N . VAL A 1 82 ? 8.082 -0.516 -3.232 1.00 87.19 82 VAL A N 1
ATOM 643 C CA . VAL A 1 82 ? 8.206 0.505 -4.279 1.00 87.19 82 VAL A CA 1
ATOM 644 C C . VAL A 1 82 ? 9.608 1.118 -4.305 1.00 87.19 82 VAL A C 1
ATOM 646 O O . VAL A 1 82 ? 10.174 1.298 -5.378 1.00 87.19 82 VAL A O 1
ATOM 649 N N . LEU A 1 83 ? 10.230 1.369 -3.152 1.00 87.81 83 LEU A N 1
ATOM 650 C CA . LEU A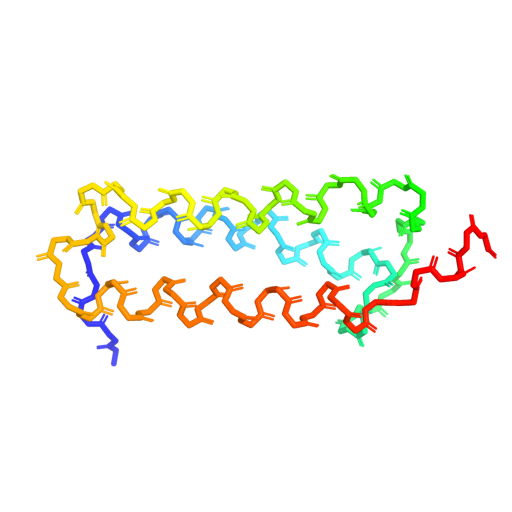 1 83 ? 11.620 1.841 -3.085 1.00 87.81 83 LEU A CA 1
ATOM 651 C C . LEU A 1 83 ? 12.619 0.817 -3.639 1.00 87.81 83 LEU A C 1
ATOM 653 O O . LEU A 1 83 ? 13.610 1.204 -4.248 1.00 87.81 83 LEU A O 1
ATOM 657 N N . LEU A 1 84 ? 12.347 -0.475 -3.449 1.00 87.81 84 LEU A N 1
ATOM 658 C CA . LEU A 1 84 ? 13.163 -1.571 -3.976 1.00 87.81 84 LEU A CA 1
ATOM 659 C C . LEU A 1 84 ? 12.918 -1.852 -5.465 1.00 87.81 84 LEU A C 1
ATOM 661 O O . LEU A 1 84 ? 13.615 -2.679 -6.047 1.00 87.81 84 LEU A O 1
ATOM 665 N N . THR A 1 85 ? 11.930 -1.202 -6.081 1.00 85.00 85 THR A N 1
ATOM 666 C CA . THR A 1 85 ? 11.715 -1.287 -7.529 1.00 85.00 85 THR A CA 1
ATOM 667 C C . THR A 1 85 ? 12.911 -0.684 -8.258 1.00 85.00 85 THR A C 1
ATOM 669 O O . THR A 1 85 ? 13.500 0.289 -7.797 1.00 85.00 85 THR A O 1
ATOM 672 N N . ASP A 1 86 ? 13.286 -1.244 -9.405 1.00 82.12 86 ASP A N 1
ATOM 673 C CA . ASP A 1 86 ? 14.337 -0.646 -10.221 1.00 82.12 86 ASP A CA 1
ATOM 674 C C . ASP A 1 86 ? 13.819 0.613 -10.936 1.00 82.12 86 ASP A C 1
ATOM 676 O O . ASP A 1 86 ? 13.210 0.547 -12.002 1.00 82.12 86 ASP A O 1
ATOM 680 N N . TRP A 1 87 ? 14.090 1.775 -10.337 1.00 78.94 87 TRP A N 1
ATOM 681 C CA . TRP A 1 87 ? 13.743 3.092 -10.880 1.00 78.94 87 TRP A CA 1
ATOM 682 C C . TRP A 1 87 ? 14.583 3.494 -12.101 1.00 78.94 87 TRP A C 1
ATOM 684 O O . TRP A 1 87 ? 14.246 4.466 -12.777 1.00 78.94 87 TRP A O 1
ATOM 694 N N . LYS A 1 88 ? 15.693 2.794 -12.376 1.00 71.31 88 LYS A N 1
ATOM 695 C CA . LYS A 1 88 ? 16.574 3.084 -13.517 1.00 71.31 88 LYS A CA 1
ATOM 696 C C . LYS A 1 88 ? 16.179 2.322 -14.773 1.00 71.31 88 LYS A C 1
ATOM 698 O O . LYS A 1 88 ? 16.514 2.788 -15.861 1.00 71.31 88 LYS A O 1
ATOM 703 N N . SER A 1 89 ? 15.425 1.232 -14.640 1.00 61.72 89 SER A N 1
ATOM 704 C CA . SER A 1 89 ? 14.755 0.554 -15.754 1.00 61.72 89 SER A CA 1
ATOM 705 C C . SER A 1 89 ? 13.616 1.432 -16.296 1.00 61.72 89 SER A C 1
ATOM 707 O O . SER A 1 89 ? 12.433 1.175 -16.082 1.00 61.72 89 SER A O 1
ATOM 709 N N . SER A 1 90 ? 13.985 2.536 -16.954 1.00 55.47 90 SER A N 1
ATOM 710 C CA . SER A 1 90 ? 13.064 3.441 -17.657 1.00 55.47 90 SER A CA 1
ATOM 711 C C . SER A 1 90 ? 12.541 2.843 -18.967 1.00 55.47 90 SER A C 1
ATOM 713 O O . SER A 1 90 ? 11.540 3.332 -19.481 1.00 55.47 90 SER A O 1
ATOM 715 N N . ASP A 1 91 ? 13.181 1.777 -19.442 1.00 52.22 91 ASP A N 1
ATOM 716 C CA . ASP A 1 91 ? 12.719 0.749 -20.373 1.00 52.22 91 ASP A CA 1
ATOM 717 C C . ASP A 1 91 ? 13.641 -0.471 -20.201 1.00 52.22 91 ASP A C 1
ATOM 719 O O . ASP A 1 91 ? 14.869 -0.244 -20.080 1.00 52.22 91 ASP A O 1
#

Organism: NCBI:txid2303333

Sequence (91 aa):
MLKLDRTAKRIYAAEALVLLPYVALTKQPVAIKGMIPFKTHGKIDPFNIGQFALQTFFKPFHRTKKALLFNIAFTAVAGLTVLLTDWKSSD

Radius of gyration: 14.1 Å; chains: 1; bounding box: 32×22×38 Å

pLDDT: mean 86.79, std 8.45, range [51.53, 94.56]

Foldseek 3Di:
DQPADPVLVVVVVVCCVVVVVVQCQDQWPPHVHHPHYCLPCVVVLVVVLVVLVVCLPDCRQVVDPSSNVVSVVVSVVSVVRSVRGPPVRPD

=== Feature glossary ===
Feature key, reading from the visual/contextual features back to the raw sequence:

Rendered s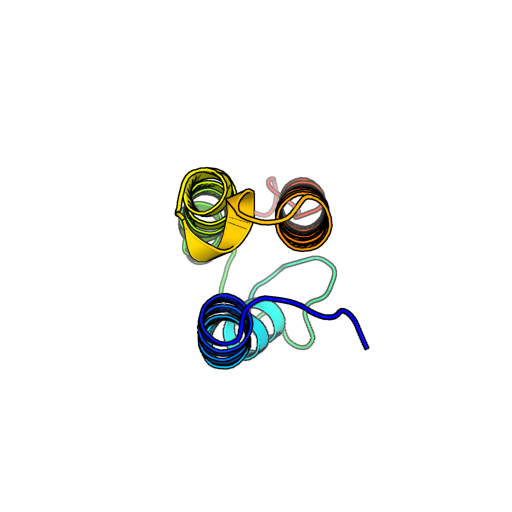tructure images. Structure images are PyMOL renders from six orthogonal camera directions. Cartoon representation draws helices as coils and strands as arrows; sticks shows the backbone as bonds; surface shows the solvent-excluded envelope. Rainbow coloring maps sequence position to hue (blue→red, N→C); chain coloring assigns a distinct color per polypeptide.

Contact-map, Ramachandran, and PAE plots. Three diagnostic plots accompany the record. The Cα contact map visualizes the tertiary structure as a 2D adjacency matrix (8 Å cutoff, sequence-local contacts suppressed). The Ramachandran plot shows the distribution of backbone (φ, ψ) torsions, with points in the α and β basins reflecting secondary structure content. The PAE plot shows AlphaFold's inter-residue confidence as a color matrix.

InterPro / GO / CATH / organism. The annotation block draws on four external resources. InterPro: which protein families and domains the sequence belongs to. GO: standardized terms for what the protein does, what process it participates in, and where in the cell it acts. CATH: which structural fold it has in the CATH hierarchy. Organism: the species of origin.

Nearest PDB structures. Structural nearest neighbors (via Foldseek easy-search vs the PDB). Reported per hit: target PDB id, E-value, and alignment TM-score. A TM-score above ~0.5 is the conventional threshold for 'same fold'.

Predicted aligned error. Predicted aligned error is AlphaFold's pairwise confidence. Unlike pLDDT (per-residue), PAE is per-residue-pair and captures whether two parts of the structure are correctly placed relative to each other. Units are ångströms of expected positional error.

Solvent-accessible surface area. SASA measures how much of the protein is reachable by solvent. It is computed by rolling a water-sized probe over the atomic surface and summing the exposed area (Å²). Per-residue SASA distinguishes core (buried, low SASA) from surface (exposed, high SASA) residues; total SASA is a whole-molecule size measure.

B-factor. Crystallographic B-factors measure how much each atom's electron density is smeared out, in Å². They rise in mobile loops and surface residues and fall in the buried interior. In AlphaFold models this column is repurposed to hold pLDDT instead.

pLDDT. For AlphaFold models, the B-factor field carries pLDDT — the model's own estimate of local accuracy on a 0–100 scale. Regions with pLDDT<50 should be treated as essentially unmodeled; they often correspond to intrinsically disordered segments.

Backbone torsions (φ/ψ). φ (phi) and ψ (psi) are the two rotatable backbone dihedrals per residue: φ is the C(i-1)–N–Cα–C torsion, ψ is the N–Cα–C–N(i+1) torsion, both in degrees on (−180°, 180°]. α-helical residues cluster near (−60°, −45°); β-strand residues near (−120°, +130°). A Ramachandran plot is simply a scatter of (φ, ψ) for every residue.

Radius of gyration, Cα contacts, bounding box. Radius of gyration (Rg) is the root-mean-square distance of Cα atoms from their centroid — a single number for overall size and compactness. A globular domain of N residues has Rg ≈ 2.2·N^0.38 Å; an extended or disordered chain has a much larger Rg. The Cα contact count is the number of residue pairs whose Cα atoms are within 8 Å and are more than four positions apart in sequence — a standard proxy for tertiary packing density. The boundin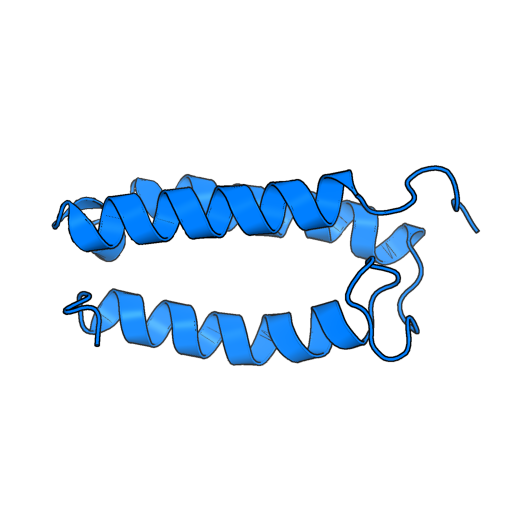g box is the smallest axis-aligned box enclosing all Cα atoms.

Secondary structure (3-state, P-SEA). Three-state secondary structure (P-SEA) collapses the eight DSSP classes into helix (a), strand (b), and coil (c). P-SEA assigns these from Cα geometry alone — distances and angles — without requiring backbone oxygens, so it works on any Cα trace.

Secondary structure (8-state, DSSP). Secondary structure is the local, repeating backbone conformation. DSSP classifies it into eight states by reading the hydrogen-bond network: three helix types (H, G, I), two β types (E, B), two non-regular types (T, S), and unstructured coil (-).

Foldseek 3Di. The Foldseek 3Di string encodes local tertiary geometry as a 20-letter alphabet — one character per residue — derived from the relative positions of nearby Cα atoms. Unlike the amino-acid sequence, 3Di is a direct function of the 3D structure, so two proteins with the same fold have similar 3Di strings even at low sequence identity.

mmCIF coordinates. Structure coordinates are given as an mmCIF _atom_site loop: one row per atom with element, residue name, chain id, sequence number, and x/y/z position in Å. Only the four main-chain atoms per residue are included here; side chains are omitted to keep the record compact.

Sequence. This is the polypeptide sequence — one letter per residue, N-terminus first. Length ranges from a few dozen residues for small domains to over a thousand for large multi-domain proteins.